Protein AF-A0A072U3C4-F1 (afdb_monomer_lite)

Foldseek 3Di:
DQDDFDFDDDDDDADDVRDDDDQTDTDDDPRDDDPVVVVVVVVCVVVQKDWDKDKDWDWDWDDDPPDIHDTDIKIKIFTFIAGHDPPGPWDQDPPPRDTGDDGPTDIDMDD

Structure (mmCIF, N/CA/C/O backbone):
data_AF-A0A072U3C4-F1
#
_entry.id   AF-A0A072U3C4-F1
#
loop_
_atom_site.group_PDB
_atom_site.id
_atom_site.type_symbol
_atom_site.label_atom_id
_atom_site.label_alt_id
_atom_site.label_comp_id
_atom_site.label_asym_id
_atom_site.label_entity_id
_atom_site.label_seq_id
_atom_site.pdbx_PDB_ins_code
_atom_site.Cartn_x
_atom_site.Cartn_y
_atom_site.Cartn_z
_atom_site.occupancy
_atom_site.B_iso_or_equiv
_atom_site.auth_seq_id
_atom_site.auth_comp_id
_atom_site.auth_asym_id
_atom_site.auth_atom_id
_atom_site.pdbx_PDB_model_num
ATOM 1 N N . MET A 1 1 ? 3.117 -20.754 -7.667 1.00 42.34 1 MET A N 1
ATOM 2 C CA . MET A 1 1 ? 3.067 -20.280 -6.269 1.00 42.34 1 MET A CA 1
ATOM 3 C C . MET A 1 1 ? 3.657 -18.879 -6.255 1.00 42.34 1 MET A C 1
ATOM 5 O O . MET A 1 1 ? 4.870 -18.752 -6.278 1.00 42.34 1 MET A O 1
ATOM 9 N N . GLU A 1 2 ? 2.826 -17.840 -6.337 1.00 52.03 2 GLU A N 1
ATOM 10 C CA . GLU A 1 2 ? 3.297 -16.455 -6.199 1.00 52.03 2 GLU A CA 1
ATOM 11 C C . GLU A 1 2 ? 3.636 -16.215 -4.726 1.00 52.03 2 GLU A C 1
ATOM 13 O O . GLU A 1 2 ? 2.752 -16.270 -3.869 1.00 52.03 2 GLU A O 1
ATOM 18 N N . ARG A 1 3 ? 4.917 -16.011 -4.402 1.00 59.53 3 ARG A N 1
ATOM 19 C CA . ARG A 1 3 ? 5.295 -15.550 -3.063 1.00 59.53 3 ARG A CA 1
ATOM 20 C C . ARG A 1 3 ? 5.111 -14.039 -3.000 1.00 59.53 3 ARG A C 1
ATOM 22 O O . ARG A 1 3 ? 5.699 -13.305 -3.784 1.00 59.53 3 ARG A O 1
ATOM 29 N N . ILE A 1 4 ? 4.299 -13.597 -2.048 1.00 67.38 4 ILE A N 1
ATOM 30 C CA . ILE A 1 4 ? 4.062 -12.185 -1.746 1.00 67.38 4 ILE A CA 1
ATOM 31 C C . ILE A 1 4 ? 5.089 -11.762 -0.692 1.00 67.38 4 ILE A C 1
ATOM 33 O O . ILE A 1 4 ? 5.311 -12.487 0.278 1.00 67.38 4 ILE A O 1
ATOM 37 N N . ILE A 1 5 ? 5.725 -10.606 -0.881 1.00 81.25 5 ILE A N 1
ATOM 38 C CA . ILE A 1 5 ? 6.576 -10.006 0.152 1.00 81.25 5 ILE A CA 1
ATOM 39 C C . ILE A 1 5 ? 5.652 -9.403 1.206 1.00 81.25 5 ILE A C 1
ATOM 41 O O . ILE A 1 5 ? 4.775 -8.603 0.879 1.00 81.25 5 ILE A O 1
ATOM 45 N N . VAL A 1 6 ? 5.841 -9.796 2.461 1.00 83.06 6 VAL A N 1
ATOM 46 C CA . VAL A 1 6 ? 5.012 -9.339 3.578 1.00 83.06 6 VAL A CA 1
ATOM 47 C C . VAL A 1 6 ? 5.835 -8.500 4.539 1.00 83.06 6 VAL A C 1
ATOM 49 O O . VAL A 1 6 ? 7.005 -8.778 4.792 1.00 83.06 6 VAL A O 1
ATOM 52 N N . THR A 1 7 ? 5.202 -7.473 5.084 1.00 87.25 7 THR A N 1
ATOM 53 C CA . THR A 1 7 ? 5.768 -6.616 6.121 1.00 87.25 7 THR A CA 1
ATOM 54 C C . THR A 1 7 ? 4.675 -6.335 7.140 1.00 87.25 7 THR A C 1
ATOM 56 O O . THR A 1 7 ? 3.513 -6.139 6.775 1.00 87.25 7 THR A O 1
ATOM 59 N N . ALA A 1 8 ? 5.019 -6.408 8.423 1.00 87.56 8 ALA A N 1
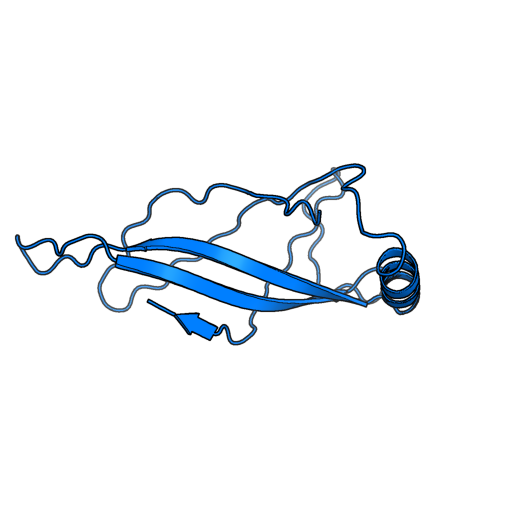ATOM 60 C CA . ALA A 1 8 ? 4.058 -6.202 9.494 1.00 87.56 8 ALA A CA 1
ATOM 61 C C . ALA A 1 8 ? 3.909 -4.705 9.772 1.00 87.56 8 ALA A C 1
ATOM 63 O O . ALA A 1 8 ? 4.899 -3.989 9.919 1.00 87.56 8 ALA A O 1
ATOM 64 N N . ILE A 1 9 ? 2.665 -4.245 9.877 1.00 86.81 9 ILE A N 1
ATOM 65 C CA . ILE A 1 9 ? 2.353 -2.876 10.287 1.00 86.81 9 ILE A CA 1
ATOM 66 C C . ILE A 1 9 ? 2.039 -2.905 11.785 1.00 86.81 9 ILE A C 1
ATOM 68 O O . ILE A 1 9 ? 1.255 -3.757 12.216 1.00 86.81 9 ILE A O 1
ATOM 72 N N . PRO A 1 10 ? 2.649 -2.024 12.597 1.00 87.94 10 PRO A N 1
ATOM 73 C CA . PRO A 1 10 ? 2.363 -1.979 14.020 1.00 87.94 10 PRO A CA 1
ATOM 74 C C . PRO A 1 10 ? 0.891 -1.608 14.265 1.00 87.94 10 PRO A C 1
ATOM 76 O O . PRO A 1 10 ? 0.317 -0.814 13.512 1.00 87.94 10 PRO A O 1
ATOM 79 N N . PRO A 1 11 ? 0.267 -2.153 15.324 1.00 88.44 11 PRO A N 1
ATOM 80 C CA . PRO A 1 11 ? -1.085 -1.766 15.689 1.00 88.44 11 PRO A CA 1
ATOM 81 C C . PRO A 1 11 ? -1.114 -0.270 16.013 1.00 88.44 11 PRO A C 1
ATOM 83 O O . PRO A 1 11 ? -0.297 0.226 16.788 1.00 88.44 11 PRO A O 1
ATOM 86 N N . SER A 1 12 ? -2.067 0.437 15.418 1.00 89.69 12 SER A N 1
ATOM 87 C CA . SER A 1 12 ? -2.307 1.865 15.631 1.00 89.69 12 SER A CA 1
ATOM 88 C C . SER A 1 12 ? -3.744 2.074 16.095 1.00 89.69 12 SER A C 1
ATOM 90 O O . SER A 1 12 ? -4.626 1.249 15.835 1.00 89.69 12 SER A O 1
ATOM 92 N N . TYR A 1 13 ? -3.959 3.143 16.855 1.00 88.88 13 TYR A N 1
ATOM 93 C CA . TYR A 1 13 ? -5.283 3.566 17.279 1.00 88.88 13 TYR A CA 1
ATOM 94 C C . TYR A 1 13 ? -5.629 4.847 16.536 1.00 88.88 13 TYR A C 1
ATOM 96 O O . TYR A 1 13 ? -4.988 5.864 16.773 1.00 88.88 13 TYR A O 1
ATOM 104 N N . GLN A 1 14 ? -6.655 4.775 15.694 1.00 89.31 14 GLN A N 1
ATOM 105 C CA . GLN A 1 14 ? -7.170 5.925 14.969 1.00 89.31 14 GLN A CA 1
ATOM 106 C C . GLN A 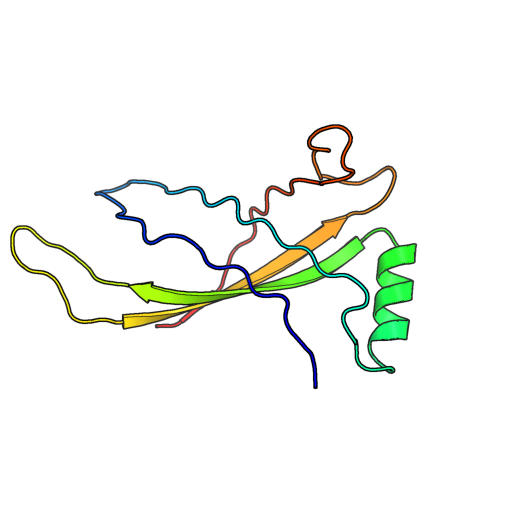1 14 ? -8.297 6.579 15.775 1.00 89.31 14 GLN A C 1
ATOM 108 O O . GLN A 1 14 ? -9.338 5.967 16.042 1.00 89.31 14 GLN A O 1
ATOM 113 N N . GLY A 1 15 ? -8.094 7.829 16.171 1.00 88.44 15 GLY A N 1
ATOM 114 C CA . GLY A 1 15 ? -9.069 8.668 16.847 1.00 88.44 15 GLY A CA 1
ATOM 115 C C . GLY A 1 15 ? -10.179 9.198 15.932 1.00 88.44 15 GLY A C 1
ATOM 116 O O . GLY A 1 15 ? -10.300 8.877 14.748 1.00 88.44 15 GLY A O 1
ATOM 117 N N . HIS A 1 16 ? -11.041 10.045 16.499 1.00 88.12 16 HIS A N 1
ATOM 118 C CA . HIS A 1 16 ? -12.153 10.632 15.755 1.00 88.12 16 HIS A CA 1
ATOM 119 C C . HIS A 1 16 ? -11.648 11.609 14.683 1.00 88.12 16 HIS A C 1
ATOM 121 O O . HIS A 1 16 ? -11.039 12.622 15.016 1.00 88.12 16 HIS A O 1
ATOM 127 N N . LYS A 1 17 ? -11.965 11.326 13.409 1.00 87.56 17 LYS A N 1
ATOM 128 C CA . LYS A 1 17 ? -11.523 12.100 12.228 1.00 87.56 17 LYS A CA 1
ATOM 129 C C . LYS A 1 17 ? -9.996 12.201 12.088 1.00 87.56 17 LYS A C 1
ATOM 131 O O . LYS A 1 17 ? -9.499 13.131 11.460 1.00 87.56 17 LYS A O 1
ATOM 136 N N . GLU A 1 18 ? -9.266 11.250 12.658 1.00 89.94 18 GLU A N 1
ATOM 137 C CA . GLU A 1 18 ? -7.816 11.166 12.509 1.00 89.94 18 GLU A CA 1
ATOM 138 C C . GLU A 1 18 ? -7.441 10.507 11.178 1.00 89.94 18 GLU A C 1
ATOM 140 O O . GLU A 1 18 ? -8.223 9.744 10.609 1.00 89.94 18 GLU A O 1
ATOM 145 N N . VAL A 1 19 ? -6.248 10.813 10.672 1.00 87.00 19 VAL A N 1
ATOM 146 C CA . VAL A 1 19 ? -5.663 10.165 9.498 1.00 87.00 19 VAL A CA 1
ATOM 147 C C . VAL A 1 19 ? -4.305 9.613 9.898 1.00 87.00 19 VAL A C 1
ATOM 149 O O . VAL A 1 19 ? -3.381 10.382 10.157 1.00 87.00 19 VAL A O 1
ATOM 152 N N . ASP A 1 20 ? -4.184 8.289 9.888 1.00 86.25 20 ASP A N 1
ATOM 153 C CA . ASP A 1 20 ? -2.920 7.606 10.135 1.00 86.25 20 ASP A CA 1
ATOM 154 C C . ASP A 1 20 ? -2.181 7.362 8.819 1.00 86.25 20 ASP A C 1
ATOM 156 O O . ASP A 1 20 ? -2.747 6.870 7.838 1.00 86.25 20 ASP A O 1
ATOM 160 N N . VAL A 1 21 ? -0.892 7.701 8.794 1.00 85.56 21 VAL A N 1
ATOM 161 C CA . VAL A 1 21 ? -0.020 7.467 7.640 1.00 85.56 21 VAL A CA 1
ATOM 162 C C . VAL A 1 21 ? 0.956 6.350 7.975 1.00 85.56 21 VAL A C 1
ATOM 164 O O . VAL A 1 21 ? 1.847 6.515 8.807 1.00 85.56 21 VAL A O 1
ATOM 167 N N . TRP A 1 22 ? 0.826 5.221 7.283 1.00 84.06 22 TRP A N 1
ATOM 168 C CA . TRP A 1 22 ? 1.775 4.116 7.389 1.00 84.06 22 TRP A CA 1
ATOM 169 C C . TRP A 1 22 ? 2.802 4.173 6.262 1.00 84.06 22 TRP A C 1
ATOM 171 O O . TRP A 1 22 ? 2.455 4.276 5.086 1.00 84.06 22 TRP A O 1
ATOM 181 N N . SER A 1 23 ? 4.079 4.047 6.619 1.00 83.75 23 SER A N 1
ATOM 182 C CA . SER A 1 23 ? 5.192 3.945 5.670 1.00 83.75 23 SER A CA 1
ATOM 183 C C . SER A 1 23 ? 5.938 2.617 5.846 1.00 83.75 23 SER A C 1
ATOM 185 O O . SER A 1 23 ? 7.064 2.612 6.352 1.00 83.75 23 SER A O 1
ATOM 187 N N . PRO A 1 24 ? 5.314 1.478 5.498 1.00 84.75 24 PRO A N 1
ATOM 188 C CA . PRO A 1 24 ? 5.951 0.180 5.639 1.00 84.75 24 PRO A CA 1
ATOM 189 C C . PRO A 1 24 ? 7.100 0.018 4.639 1.00 84.75 24 PRO A C 1
ATOM 191 O O . PRO A 1 24 ? 6.993 0.411 3.477 1.00 84.75 24 PRO A O 1
ATOM 194 N N . PHE A 1 25 ? 8.194 -0.597 5.085 1.00 84.12 25 PHE A N 1
ATOM 195 C CA . PHE A 1 25 ? 9.300 -0.966 4.209 1.00 84.12 25 PHE A CA 1
ATOM 196 C C . PHE A 1 25 ? 9.050 -2.357 3.622 1.00 84.12 25 PHE A C 1
ATOM 198 O O . PHE A 1 25 ? 8.764 -3.308 4.356 1.00 84.12 25 PHE A O 1
ATOM 205 N N . VAL A 1 26 ? 9.151 -2.464 2.299 1.00 83.94 26 VAL A N 1
ATOM 206 C CA . VAL A 1 26 ? 9.015 -3.718 1.555 1.00 83.94 26 VAL A CA 1
ATOM 207 C C . VAL A 1 26 ? 10.294 -3.922 0.759 1.00 83.94 26 VAL A C 1
ATOM 209 O O . VAL A 1 26 ? 10.683 -3.066 -0.030 1.00 83.94 26 VAL A O 1
ATOM 212 N N . TYR A 1 27 ? 10.939 -5.065 0.970 1.00 82.62 27 TYR A N 1
ATOM 213 C CA . TYR A 1 27 ? 12.155 -5.453 0.269 1.00 82.62 27 TYR A CA 1
ATOM 214 C C . TYR A 1 27 ? 12.155 -6.958 0.026 1.00 82.62 27 TYR A C 1
ATOM 216 O O . TYR A 1 27 ? 11.749 -7.737 0.888 1.00 82.62 27 TYR A O 1
ATOM 224 N N . GLY A 1 28 ? 12.627 -7.366 -1.146 1.00 78.44 28 GLY A N 1
ATOM 225 C CA . GLY A 1 28 ? 12.796 -8.768 -1.490 1.00 78.44 28 GLY A CA 1
ATOM 226 C C . GLY A 1 28 ? 13.835 -8.923 -2.586 1.00 78.44 28 GLY A C 1
ATOM 227 O O . GLY A 1 28 ? 13.797 -8.218 -3.590 1.00 78.44 28 GLY A O 1
ATOM 228 N N . THR A 1 29 ? 14.755 -9.860 -2.394 1.00 77.25 29 THR A N 1
ATOM 229 C CA . THR A 1 29 ? 15.732 -10.270 -3.403 1.00 77.25 29 THR A CA 1
ATOM 230 C C . THR A 1 29 ? 15.288 -11.577 -4.033 1.00 77.25 29 THR A C 1
ATOM 232 O O . THR A 1 29 ? 14.875 -12.496 -3.329 1.00 77.25 29 THR A O 1
ATOM 235 N N . ASN A 1 30 ? 15.380 -11.669 -5.362 1.00 76.69 30 ASN A N 1
ATOM 236 C CA . ASN A 1 30 ? 15.103 -12.898 -6.114 1.00 76.69 30 ASN A CA 1
ATOM 237 C C . ASN A 1 30 ? 13.748 -13.540 -5.769 1.00 76.69 30 ASN A C 1
ATOM 239 O O . ASN A 1 30 ? 13.647 -14.756 -5.595 1.00 76.69 30 ASN A O 1
ATOM 243 N N . VAL A 1 31 ? 12.699 -12.721 -5.641 1.00 79.12 31 VAL A N 1
ATOM 244 C CA . VAL A 1 31 ? 11.350 -13.229 -5.375 1.00 79.12 31 VAL A CA 1
ATOM 245 C C . VAL A 1 31 ? 10.872 -14.001 -6.607 1.00 79.12 31 VAL A C 1
ATOM 247 O O . VAL A 1 31 ? 10.782 -13.417 -7.687 1.00 79.12 31 VAL A O 1
ATOM 250 N N . PRO A 1 32 ? 10.582 -15.308 -6.480 1.00 77.06 32 PRO A N 1
ATOM 251 C CA . PRO A 1 32 ? 10.240 -16.130 -7.627 1.00 77.06 32 PRO A CA 1
ATOM 252 C C . PRO A 1 32 ? 8.877 -15.712 -8.176 1.00 77.06 32 PRO A C 1
ATOM 254 O O . PRO A 1 32 ? 7.855 -15.791 -7.489 1.00 77.06 32 PRO A O 1
ATOM 257 N N . VAL A 1 33 ? 8.874 -15.293 -9.436 1.00 79.12 33 VAL A N 1
ATOM 258 C CA . VAL A 1 33 ? 7.671 -15.010 -10.219 1.00 79.12 33 VAL A CA 1
ATOM 259 C C . VAL A 1 33 ? 7.398 -16.166 -11.169 1.00 79.12 33 VAL A C 1
ATOM 261 O O . VAL A 1 33 ? 8.305 -16.900 -11.564 1.00 79.12 33 VAL A O 1
ATOM 264 N N . ALA A 1 34 ? 6.130 -16.369 -11.521 1.00 82.19 34 ALA A N 1
ATOM 265 C CA . ALA A 1 34 ? 5.791 -17.400 -12.488 1.00 82.19 34 ALA A CA 1
ATOM 266 C C . ALA A 1 34 ? 6.419 -17.069 -13.863 1.00 82.19 34 ALA A C 1
ATOM 268 O O . ALA A 1 34 ? 6.394 -15.901 -14.253 1.00 82.19 34 ALA A O 1
ATOM 269 N N . PRO A 1 35 ? 6.934 -18.056 -14.625 1.00 80.44 35 PRO A N 1
ATOM 270 C CA . PRO A 1 35 ? 7.650 -17.794 -15.882 1.00 80.44 35 PRO A CA 1
ATOM 271 C C . PRO A 1 35 ? 6.836 -17.042 -16.944 1.00 80.44 35 PRO A C 1
ATOM 273 O O . PRO A 1 35 ? 7.384 -16.312 -17.758 1.00 80.44 35 PRO A O 1
ATOM 276 N N . TYR A 1 36 ? 5.512 -17.197 -16.944 1.00 81.62 36 TYR A N 1
ATOM 277 C CA . TYR A 1 36 ? 4.649 -16.446 -17.859 1.00 81.62 36 TYR A CA 1
ATOM 278 C C . TYR A 1 36 ? 4.511 -14.974 -17.440 1.00 81.62 36 TYR A C 1
ATOM 280 O O . TYR A 1 36 ? 4.433 -14.094 -18.292 1.00 81.62 36 TYR A O 1
ATOM 288 N N . ASN A 1 37 ? 4.543 -14.695 -16.134 1.00 82.00 37 ASN A N 1
ATOM 289 C CA . ASN A 1 37 ? 4.502 -13.335 -15.610 1.00 82.00 37 ASN A CA 1
ATOM 290 C C . ASN A 1 37 ? 5.844 -12.624 -15.788 1.00 82.00 37 ASN A C 1
ATOM 292 O O . ASN A 1 37 ? 5.844 -11.410 -15.948 1.00 82.00 37 ASN A O 1
ATOM 296 N N . SER A 1 38 ? 6.980 -13.335 -15.789 1.00 81.94 38 SER A N 1
ATOM 297 C CA . SER A 1 38 ? 8.296 -12.691 -15.912 1.00 81.94 38 SER A CA 1
ATOM 298 C C . SER A 1 38 ? 8.471 -11.935 -17.229 1.00 81.94 38 SER A C 1
ATOM 300 O O . SER A 1 38 ? 9.103 -10.886 -17.230 1.00 81.94 38 SER A O 1
ATOM 302 N N . VAL A 1 39 ? 7.881 -12.425 -18.326 1.00 85.56 39 VAL A N 1
ATOM 303 C CA . VAL A 1 39 ? 7.916 -11.738 -19.631 1.00 85.56 39 VAL A CA 1
ATOM 304 C C . VAL A 1 39 ? 7.128 -10.426 -19.579 1.00 85.56 39 VAL A C 1
ATOM 306 O O . VAL A 1 39 ? 7.640 -9.384 -19.984 1.00 85.56 39 VAL A O 1
ATOM 309 N N . ALA A 1 40 ? 5.914 -10.454 -19.025 1.00 85.25 40 ALA A N 1
ATOM 310 C CA . ALA A 1 40 ? 5.102 -9.251 -18.848 1.00 85.25 40 ALA A CA 1
ATOM 311 C C . ALA A 1 40 ? 5.780 -8.251 -17.894 1.00 85.25 40 ALA A C 1
ATOM 313 O O . ALA A 1 40 ? 5.886 -7.072 -18.206 1.00 85.25 40 ALA A O 1
ATOM 314 N N . LEU A 1 41 ? 6.345 -8.740 -16.786 1.00 84.38 41 LEU A N 1
ATOM 315 C CA . LEU A 1 41 ? 7.107 -7.934 -15.829 1.00 84.38 41 LEU A CA 1
ATOM 316 C C . LEU A 1 41 ? 8.340 -7.274 -16.460 1.00 84.38 41 LEU A C 1
ATOM 318 O O . LEU A 1 41 ? 8.615 -6.118 -16.153 1.00 84.38 41 LEU A O 1
ATOM 322 N N . SER A 1 42 ? 9.069 -7.968 -17.345 1.00 84.06 42 SER A N 1
ATOM 323 C CA . SER A 1 42 ? 10.198 -7.353 -18.059 1.00 84.06 42 SER A CA 1
ATOM 324 C C . SER A 1 42 ? 9.748 -6.243 -19.006 1.00 84.06 42 SER A C 1
ATOM 326 O O . SER A 1 42 ? 10.377 -5.193 -19.046 1.00 84.06 42 SER A O 1
ATOM 328 N N . GLN A 1 43 ? 8.622 -6.427 -19.701 1.00 86.62 43 GLN A N 1
ATOM 329 C CA . GLN A 1 43 ? 8.067 -5.400 -20.587 1.00 86.62 43 GLN A CA 1
ATOM 330 C C . GLN A 1 43 ? 7.584 -4.178 -19.800 1.00 86.62 43 GLN A C 1
ATOM 332 O O . GLN A 1 43 ? 7.838 -3.046 -20.198 1.00 86.62 43 GLN A O 1
ATOM 337 N N . ASP A 1 44 ? 6.923 -4.398 -18.665 1.00 86.06 44 ASP A N 1
ATOM 338 C CA . ASP A 1 44 ? 6.509 -3.344 -17.737 1.00 86.06 44 ASP A CA 1
ATOM 339 C C . ASP A 1 44 ? 7.732 -2.565 -17.210 1.00 86.06 44 ASP A C 1
ATOM 341 O O . ASP A 1 44 ? 7.770 -1.330 -17.240 1.00 86.06 44 ASP A O 1
ATOM 345 N N . GLN A 1 45 ? 8.796 -3.277 -16.826 1.00 83.38 45 GLN A N 1
ATOM 346 C CA . GLN A 1 45 ? 10.056 -2.660 -16.416 1.00 83.38 45 GLN A CA 1
ATOM 347 C C . GLN A 1 45 ? 10.682 -1.811 -17.538 1.00 83.38 45 GLN A C 1
ATOM 349 O O . GLN A 1 45 ? 11.082 -0.676 -17.270 1.00 83.38 45 GLN A O 1
ATOM 354 N N . ASP A 1 46 ? 10.724 -2.312 -18.775 1.00 85.00 46 ASP A N 1
ATOM 355 C CA . ASP A 1 46 ? 11.259 -1.588 -19.939 1.00 85.00 46 ASP A CA 1
ATOM 356 C C . ASP A 1 46 ? 10.408 -0.359 -20.297 1.00 85.00 46 ASP A C 1
ATOM 358 O O . ASP A 1 46 ? 10.933 0.698 -20.656 1.00 85.00 46 ASP A O 1
ATOM 362 N N . ASN A 1 47 ? 9.088 -0.455 -20.116 1.00 85.38 47 ASN A N 1
ATOM 363 C CA . ASN A 1 47 ? 8.154 0.665 -20.243 1.00 85.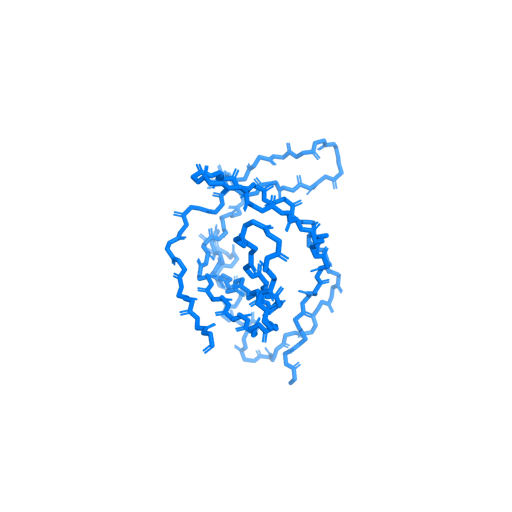38 47 ASN A CA 1
ATOM 364 C C . ASN A 1 47 ? 8.303 1.697 -19.107 1.00 85.38 47 ASN A C 1
ATOM 366 O O . ASN A 1 47 ? 7.714 2.781 -19.167 1.00 85.38 47 ASN A O 1
ATOM 370 N N . GLY A 1 48 ? 9.076 1.376 -18.066 1.00 84.81 48 GLY A N 1
ATOM 371 C CA . GLY A 1 48 ? 9.334 2.237 -16.917 1.00 84.81 48 GLY A CA 1
ATOM 372 C C . GLY A 1 48 ? 8.173 2.321 -15.928 1.00 84.81 48 GLY A C 1
ATOM 373 O O . GLY A 1 48 ? 8.160 3.228 -15.091 1.00 84.81 48 GLY A O 1
ATOM 374 N N . ASN A 1 49 ? 7.193 1.414 -15.996 1.00 85.19 49 ASN A N 1
ATOM 375 C CA . ASN A 1 49 ? 6.117 1.327 -15.013 1.00 85.19 49 ASN A CA 1
ATOM 376 C C . ASN A 1 49 ? 5.740 -0.126 -14.735 1.00 85.19 49 ASN A C 1
ATOM 378 O O . ASN A 1 49 ? 5.577 -0.901 -15.664 1.00 85.19 49 ASN A O 1
ATOM 382 N N . VAL A 1 50 ? 5.515 -0.460 -13.469 1.00 85.75 50 VAL A N 1
ATOM 383 C CA . VAL A 1 50 ? 4.997 -1.769 -13.070 1.00 85.75 50 VAL A CA 1
ATOM 384 C C . VAL A 1 50 ? 3.714 -1.576 -12.277 1.00 85.75 50 VAL A C 1
ATOM 386 O O . VAL A 1 50 ? 3.668 -0.800 -11.315 1.00 85.75 50 VAL A O 1
ATOM 389 N N . LEU A 1 51 ? 2.672 -2.314 -12.659 1.00 84.62 51 LEU A N 1
ATOM 390 C CA . LEU A 1 51 ? 1.458 -2.428 -11.863 1.00 84.62 51 LEU A CA 1
ATOM 391 C C . LEU A 1 51 ? 1.689 -3.433 -10.734 1.00 84.62 51 LEU A C 1
ATOM 393 O O . LEU A 1 51 ? 1.858 -4.629 -10.963 1.00 84.62 51 LEU A O 1
ATOM 397 N N . VAL A 1 52 ? 1.631 -2.954 -9.497 1.00 84.50 52 VAL A N 1
ATOM 398 C CA . VAL A 1 52 ? 1.638 -3.806 -8.308 1.00 84.50 52 VAL A CA 1
ATOM 399 C C . VAL A 1 52 ? 0.301 -3.711 -7.591 1.00 84.50 52 VAL A C 1
ATOM 401 O O . VAL A 1 52 ? -0.376 -2.686 -7.616 1.00 84.50 52 VAL A O 1
ATOM 404 N N . VAL A 1 53 ? -0.090 -4.789 -6.917 1.00 87.44 53 VAL A N 1
ATOM 405 C CA . VAL A 1 53 ? -1.280 -4.792 -6.062 1.00 87.44 53 VAL A CA 1
ATOM 406 C C . VAL A 1 53 ? -0.830 -4.936 -4.621 1.00 87.44 53 VAL A C 1
ATOM 408 O O . VAL A 1 53 ? -0.414 -6.014 -4.194 1.00 87.44 53 VAL A O 1
ATOM 411 N N . VAL A 1 54 ? -0.942 -3.851 -3.861 1.00 87.81 54 VAL A N 1
ATOM 412 C CA . VAL A 1 54 ? -0.685 -3.854 -2.424 1.00 87.81 54 VAL A CA 1
ATOM 413 C C . VAL A 1 54 ? -1.912 -4.426 -1.728 1.00 87.81 54 VAL A C 1
ATOM 415 O O . VAL A 1 54 ? -3.039 -3.962 -1.922 1.00 87.81 54 VAL A O 1
ATOM 418 N N . LYS A 1 55 ? -1.694 -5.474 -0.937 1.00 89.44 55 LYS A N 1
ATOM 419 C CA . LYS A 1 55 ? -2.736 -6.139 -0.158 1.00 89.44 55 LYS A CA 1
ATOM 420 C C . LYS A 1 55 ? -2.472 -5.883 1.318 1.00 89.44 55 LYS A C 1
ATOM 422 O O . LYS A 1 55 ? -1.356 -6.110 1.775 1.00 89.44 55 LYS A O 1
ATOM 427 N N . PHE A 1 56 ? -3.497 -5.454 2.043 1.00 89.88 56 PHE A N 1
ATOM 428 C CA . PHE A 1 56 ? -3.468 -5.389 3.500 1.00 89.88 56 PHE A CA 1
ATOM 429 C C . PHE A 1 56 ? -4.429 -6.428 4.051 1.00 89.88 56 PHE A C 1
ATOM 431 O O . PHE A 1 56 ? -5.577 -6.515 3.613 1.00 89.88 56 PHE A O 1
ATOM 438 N N . ASP A 1 57 ? -3.935 -7.198 5.006 1.00 91.56 57 ASP A N 1
ATOM 439 C CA . ASP A 1 57 ? -4.696 -8.156 5.792 1.00 91.56 57 ASP A CA 1
ATOM 440 C C . ASP A 1 57 ? -4.496 -7.765 7.253 1.00 91.56 57 ASP A C 1
ATOM 442 O O . ASP A 1 57 ? -3.361 -7.597 7.712 1.00 91.56 57 ASP A O 1
ATOM 446 N N . GLY A 1 58 ? -5.593 -7.513 7.957 1.00 91.62 58 GLY A N 1
ATOM 447 C CA . GLY A 1 58 ? -5.532 -6.994 9.310 1.00 91.62 58 GLY A CA 1
ATOM 448 C C . GLY A 1 58 ? -6.787 -7.273 10.111 1.00 91.62 58 GLY A C 1
ATOM 449 O O . GLY A 1 58 ? -7.801 -7.754 9.607 1.00 91.62 58 GLY A O 1
ATOM 450 N N . ARG A 1 59 ? -6.712 -6.945 11.400 1.00 92.44 59 ARG A 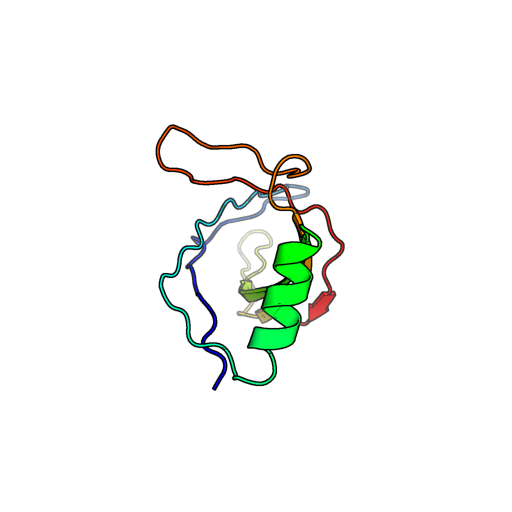N 1
ATOM 451 C CA . ARG A 1 59 ? -7.848 -7.012 12.317 1.00 92.44 59 ARG A CA 1
ATOM 452 C C . ARG A 1 59 ? -8.112 -5.640 12.902 1.00 92.44 59 ARG A C 1
ATOM 454 O O . ARG A 1 59 ? -7.214 -5.048 13.492 1.00 92.44 59 ARG A O 1
ATOM 461 N N . VAL A 1 60 ? -9.352 -5.181 12.803 1.00 91.38 60 VAL A N 1
ATOM 462 C CA . VAL A 1 60 ? -9.791 -3.900 13.363 1.00 91.38 60 VAL A CA 1
ATOM 463 C C . VAL A 1 60 ? -10.685 -4.142 14.572 1.00 91.38 60 VAL A C 1
ATOM 465 O O . VAL A 1 60 ? -11.443 -5.113 14.631 1.00 91.38 60 VAL A O 1
ATOM 468 N N . ARG A 1 61 ? -10.567 -3.246 15.552 1.00 91.38 61 ARG A N 1
ATOM 469 C CA . ARG A 1 61 ? -11.465 -3.128 16.699 1.00 91.38 61 ARG A CA 1
ATOM 470 C C . ARG A 1 61 ? -11.940 -1.682 16.783 1.00 91.38 61 ARG A C 1
ATOM 472 O O . ARG A 1 61 ? -11.138 -0.766 16.623 1.00 91.38 61 ARG A O 1
ATOM 479 N N . TRP A 1 62 ? -13.210 -1.487 17.097 1.00 88.56 62 TRP A N 1
ATOM 480 C CA . TRP A 1 62 ? -13.803 -0.174 17.325 1.00 88.56 62 TRP A CA 1
ATOM 481 C C . TRP A 1 62 ? -13.922 0.077 18.820 1.00 88.56 62 TRP A C 1
ATOM 483 O O . TRP A 1 62 ? -14.333 -0.813 19.560 1.00 88.56 62 TRP A O 1
ATOM 493 N N . LYS A 1 63 ? -13.581 1.282 19.275 1.00 89.62 63 LYS A N 1
ATOM 494 C CA . LYS A 1 63 ? -13.746 1.685 20.674 1.00 89.62 63 LYS A CA 1
ATOM 495 C C . LYS A 1 63 ? -14.692 2.876 20.761 1.00 89.62 63 LYS A C 1
ATOM 497 O O . LYS A 1 63 ? -14.450 3.899 20.131 1.00 89.62 63 LYS A O 1
ATOM 502 N N . VAL A 1 64 ? -15.743 2.749 21.570 1.00 87.94 64 VAL A N 1
ATOM 503 C CA . VAL A 1 64 ? -16.692 3.825 21.886 1.00 87.94 64 VAL A CA 1
ATOM 504 C C . VAL A 1 64 ? -16.798 3.924 23.407 1.00 87.94 64 VAL A C 1
ATOM 506 O O . VAL A 1 64 ? -17.398 3.074 24.065 1.00 87.94 64 VAL A O 1
ATOM 509 N N . GLY A 1 65 ? -16.156 4.939 23.990 1.00 86.81 65 GLY A N 1
ATOM 510 C CA . GLY A 1 65 ? -16.032 5.061 25.445 1.00 86.81 65 GLY A CA 1
ATOM 511 C C . GLY A 1 65 ? -15.288 3.866 26.058 1.00 86.81 65 GLY A C 1
ATOM 512 O O . GLY A 1 65 ? -14.134 3.603 25.712 1.00 86.81 65 GLY A O 1
ATOM 513 N N . ALA A 1 66 ? -15.951 3.143 26.966 1.00 86.94 66 ALA A N 1
ATOM 514 C CA . ALA A 1 66 ? -15.425 1.925 27.591 1.00 86.94 66 ALA A CA 1
ATOM 515 C C . ALA A 1 66 ? -15.692 0.643 26.778 1.00 86.94 66 ALA A C 1
ATOM 517 O O . ALA A 1 66 ? -15.068 -0.384 27.038 1.00 86.94 66 ALA A O 1
ATOM 518 N N . PHE A 1 67 ? -16.588 0.689 25.788 1.00 89.81 67 PHE A N 1
ATOM 519 C CA . PHE A 1 67 ? -16.911 -0.467 24.957 1.00 89.81 67 PHE A CA 1
ATOM 520 C C . PHE A 1 67 ? -15.890 -0.628 23.831 1.00 89.81 67 PHE A C 1
ATOM 522 O O . PHE A 1 67 ? -15.618 0.314 23.086 1.00 89.81 67 PHE A O 1
ATOM 529 N N . ILE A 1 68 ? -15.349 -1.840 23.693 1.00 90.00 68 ILE A N 1
ATOM 530 C CA . ILE A 1 68 ? -14.500 -2.255 22.572 1.00 90.00 68 ILE A CA 1
ATOM 531 C C . ILE A 1 68 ? -15.242 -3.361 21.820 1.00 90.00 68 ILE A C 1
ATOM 533 O O . ILE A 1 68 ? -15.693 -4.329 22.430 1.00 90.00 68 ILE A O 1
ATOM 537 N N . SER A 1 69 ? -15.390 -3.215 20.506 1.00 89.75 69 SER A N 1
ATOM 538 C CA . SER A 1 69 ? -16.019 -4.223 19.658 1.00 89.75 69 SER A CA 1
ATOM 539 C C . SER A 1 69 ? -15.189 -5.507 19.579 1.00 89.75 69 SER A C 1
ATOM 541 O O . SER A 1 69 ? -13.997 -5.532 19.896 1.00 89.75 69 SER A O 1
ATOM 543 N N . GLY A 1 70 ? -15.797 -6.563 19.035 1.00 88.62 70 GLY A N 1
ATOM 544 C CA . GLY A 1 70 ? -15.057 -7.735 18.571 1.00 88.62 70 GLY A CA 1
ATOM 545 C C . GLY A 1 70 ? -14.053 -7.406 17.458 1.00 88.62 70 GLY A C 1
ATOM 546 O O . GLY A 1 70 ? -13.992 -6.281 16.952 1.00 88.62 70 GLY A O 1
ATOM 547 N N . HIS A 1 71 ? -13.263 -8.413 17.086 1.00 90.31 71 HIS A N 1
ATOM 548 C CA . HIS A 1 71 ? -12.353 -8.330 15.950 1.00 90.31 71 HIS A CA 1
ATOM 549 C C . HIS A 1 71 ? -13.100 -8.499 14.634 1.00 90.31 71 HIS A C 1
ATOM 551 O O . HIS A 1 71 ? -13.766 -9.512 14.432 1.00 90.31 71 HIS A O 1
ATOM 557 N N . TYR A 1 72 ? -12.881 -7.565 13.720 1.00 90.69 72 TYR A N 1
ATOM 558 C CA . TYR A 1 72 ? -13.273 -7.693 12.323 1.00 90.69 72 TYR A CA 1
ATOM 559 C C . TYR A 1 72 ? -12.025 -7.909 11.485 1.00 90.69 72 TYR A C 1
ATOM 561 O O . TYR A 1 72 ? -11.019 -7.234 11.711 1.00 90.69 72 TYR A O 1
ATOM 569 N N . HIS A 1 73 ? -12.072 -8.856 10.554 1.00 93.31 73 HIS A N 1
ATOM 570 C CA . HIS A 1 73 ? -11.009 -8.980 9.567 1.00 93.31 73 HIS A CA 1
ATOM 571 C C . HIS A 1 73 ? -11.224 -7.905 8.517 1.00 93.31 73 HIS A C 1
ATOM 573 O O . HIS A 1 73 ? -12.352 -7.613 8.149 1.00 93.31 73 HIS A O 1
ATOM 579 N N . ILE A 1 74 ? -10.147 -7.277 8.078 1.00 91.75 74 ILE A N 1
ATOM 580 C CA . ILE A 1 74 ? -10.191 -6.333 6.976 1.00 91.75 74 ILE A CA 1
ATOM 581 C C . ILE A 1 74 ? -9.236 -6.818 5.903 1.00 91.75 74 ILE A C 1
ATOM 583 O O . ILE A 1 74 ? -8.090 -7.174 6.175 1.00 91.75 74 ILE A O 1
ATOM 587 N N . PHE A 1 75 ? -9.722 -6.809 4.673 1.00 93.00 75 PHE A N 1
ATOM 588 C CA . PHE A 1 75 ? -8.923 -7.076 3.495 1.00 93.00 75 PHE A CA 1
ATOM 589 C C . PHE A 1 75 ? -8.993 -5.854 2.598 1.00 93.00 75 PHE A C 1
ATOM 591 O O . PHE A 1 75 ? -10.060 -5.488 2.103 1.00 93.00 75 PHE A O 1
ATOM 598 N N . VAL A 1 76 ? -7.846 -5.223 2.383 1.00 91.75 76 VAL A N 1
ATOM 599 C CA . VAL A 1 76 ? -7.723 -4.061 1.505 1.00 91.75 76 VAL A CA 1
ATOM 600 C C . VAL A 1 76 ? -6.904 -4.456 0.292 1.00 91.75 76 VAL A C 1
ATOM 602 O O . VAL A 1 76 ? -5.847 -5.076 0.415 1.00 91.75 76 VAL A O 1
ATOM 605 N N . ARG A 1 77 ? -7.383 -4.087 -0.894 1.00 92.31 77 ARG A N 1
ATOM 606 C CA . ARG A 1 77 ? -6.642 -4.228 -2.148 1.00 92.31 77 ARG A CA 1
ATOM 607 C C . ARG A 1 77 ? -6.485 -2.858 -2.786 1.00 92.31 77 ARG A C 1
ATOM 609 O O . ARG A 1 77 ? -7.474 -2.189 -3.078 1.00 92.31 77 ARG A O 1
ATOM 616 N N . CYS A 1 78 ? -5.238 -2.469 -2.999 1.00 90.50 78 CYS A N 1
ATOM 617 C CA . CYS A 1 78 ? -4.855 -1.214 -3.621 1.00 90.50 78 CYS A CA 1
ATOM 618 C C . CYS A 1 78 ? -4.014 -1.534 -4.863 1.00 90.50 78 CYS A C 1
ATOM 620 O O . CYS A 1 78 ? -2.861 -1.949 -4.707 1.00 90.50 78 CYS A O 1
ATOM 622 N N . PRO A 1 79 ? -4.544 -1.387 -6.089 1.00 90.56 79 PRO A N 1
ATOM 623 C CA . PRO A 1 79 ? -3.666 -1.301 -7.247 1.00 90.56 79 PRO A CA 1
ATOM 624 C C . PRO A 1 79 ? -2.775 -0.061 -7.085 1.00 90.56 79 PRO A C 1
ATOM 626 O O . PRO A 1 79 ? -3.189 0.935 -6.492 1.00 90.56 79 PRO A O 1
ATOM 629 N N . ALA A 1 80 ? -1.531 -0.150 -7.536 1.00 87.81 80 ALA A N 1
ATOM 630 C CA . ALA A 1 80 ? -0.570 0.935 -7.493 1.00 87.81 80 ALA A CA 1
ATOM 631 C C . ALA A 1 80 ? 0.366 0.829 -8.696 1.00 87.81 80 ALA A C 1
ATOM 633 O O . ALA A 1 80 ? 0.920 -0.232 -8.972 1.00 87.81 80 ALA A O 1
ATOM 634 N N . PHE A 1 81 ? 0.561 1.942 -9.396 1.00 85.19 81 PHE A N 1
ATOM 635 C CA . PHE A 1 81 ? 1.545 2.029 -10.470 1.00 85.19 81 PHE A CA 1
ATOM 636 C C . PHE A 1 81 ? 2.849 2.569 -9.895 1.00 85.19 81 PHE A C 1
ATOM 638 O O . PHE A 1 81 ? 2.881 3.683 -9.367 1.00 85.19 81 PHE A O 1
ATOM 645 N N . ILE A 1 82 ? 3.911 1.776 -9.989 1.00 85.69 82 ILE A N 1
ATOM 646 C CA . ILE 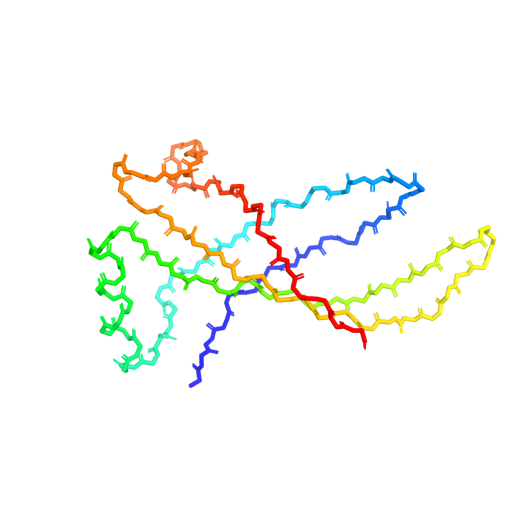A 1 82 ? 5.254 2.171 -9.572 1.00 85.69 82 ILE A CA 1
ATOM 647 C C . ILE A 1 82 ? 6.045 2.507 -10.826 1.00 85.69 82 ILE A C 1
ATOM 649 O O . ILE A 1 82 ? 6.188 1.666 -11.709 1.00 85.69 82 ILE A O 1
ATOM 653 N N . THR A 1 83 ? 6.553 3.734 -10.913 1.00 85.56 83 THR A N 1
ATOM 654 C CA . THR A 1 83 ? 7.403 4.159 -12.028 1.00 85.56 83 THR A CA 1
ATOM 655 C C . THR A 1 83 ? 8.884 4.044 -11.679 1.00 85.56 83 THR A C 1
ATOM 657 O O . THR A 1 83 ? 9.299 4.334 -10.550 1.00 85.56 83 THR A O 1
ATOM 660 N N . PHE A 1 84 ? 9.679 3.634 -12.667 1.00 78.06 84 PHE A N 1
ATOM 661 C CA . PHE A 1 84 ? 11.122 3.417 -12.573 1.00 78.06 84 PHE A CA 1
ATOM 662 C C . PHE A 1 84 ? 11.879 4.312 -13.567 1.00 78.06 84 PHE A C 1
ATOM 664 O O . PHE A 1 84 ? 11.320 4.797 -14.552 1.00 78.06 84 PHE A O 1
ATOM 671 N N . GLY A 1 85 ? 13.170 4.537 -13.310 1.00 75.25 85 GLY A N 1
ATOM 672 C CA . GLY A 1 85 ? 14.042 5.324 -14.188 1.00 75.25 85 GLY A CA 1
ATOM 673 C C . GLY A 1 85 ? 13.841 6.846 -14.074 1.00 75.25 85 GLY A C 1
ATOM 674 O O . GLY A 1 85 ? 13.350 7.326 -13.055 1.00 75.25 85 GLY A O 1
ATOM 675 N N . PRO A 1 86 ? 14.193 7.637 -15.109 1.00 70.50 86 PRO A N 1
ATOM 676 C CA . PRO A 1 86 ? 14.188 9.109 -15.055 1.00 70.50 86 PRO A CA 1
ATOM 677 C C . PRO A 1 86 ? 12.811 9.737 -14.805 1.00 70.50 86 PRO A C 1
ATOM 679 O O . PRO A 1 86 ? 12.713 10.919 -14.491 1.00 70.50 86 PRO A O 1
ATOM 682 N N . ARG A 1 87 ? 11.741 8.956 -14.995 1.00 71.12 87 ARG A N 1
ATOM 683 C CA . ARG A 1 87 ? 10.340 9.358 -14.803 1.00 71.12 87 ARG A CA 1
ATOM 684 C C . ARG A 1 87 ? 9.744 8.780 -13.511 1.00 71.12 87 ARG A C 1
ATOM 686 O O . ARG A 1 87 ? 8.522 8.680 -13.383 1.00 71.12 87 ARG A O 1
ATOM 693 N N . SER A 1 88 ? 10.583 8.348 -12.568 1.00 78.44 88 SER A N 1
ATOM 694 C CA . SER A 1 88 ? 10.118 7.824 -11.286 1.00 78.44 88 SER A CA 1
ATOM 695 C C . SER A 1 88 ? 9.477 8.928 -10.441 1.00 78.44 88 SER A C 1
ATOM 697 O O . SER A 1 88 ? 10.110 9.946 -10.176 1.00 78.44 88 SER A O 1
ATOM 699 N N . ASN A 1 89 ? 8.268 8.690 -9.930 1.00 78.62 89 ASN A N 1
ATOM 700 C CA . ASN A 1 89 ? 7.611 9.559 -8.939 1.00 78.62 89 ASN A CA 1
ATOM 701 C C . ASN A 1 89 ? 8.035 9.224 -7.496 1.00 78.62 89 ASN A C 1
ATOM 703 O O . ASN A 1 89 ? 7.422 9.679 -6.531 1.00 78.62 89 ASN A O 1
ATOM 707 N N . GLY A 1 90 ? 9.032 8.352 -7.353 1.00 81.06 90 GLY A N 1
ATOM 708 C CA . GLY A 1 90 ? 9.577 7.939 -6.075 1.00 81.06 90 GLY A CA 1
ATOM 709 C C . GLY A 1 90 ? 10.617 8.932 -5.566 1.00 81.06 90 GLY A C 1
ATOM 710 O O . GLY A 1 90 ? 11.381 9.503 -6.339 1.00 81.06 90 GLY A O 1
ATOM 711 N N . ILE A 1 91 ? 10.648 9.123 -4.253 1.00 82.94 91 ILE A N 1
ATOM 712 C CA . ILE A 1 91 ? 11.649 9.942 -3.572 1.00 82.94 91 ILE A CA 1
ATOM 713 C C . ILE A 1 91 ? 12.748 9.002 -3.085 1.00 82.94 91 ILE A C 1
ATOM 715 O O . ILE A 1 91 ? 12.480 8.135 -2.251 1.00 82.94 91 ILE A O 1
ATOM 719 N N . SER A 1 92 ? 13.972 9.158 -3.586 1.00 82.25 92 SER A N 1
ATOM 720 C CA . SER A 1 92 ? 15.131 8.413 -3.083 1.00 82.25 92 SER A CA 1
ATOM 721 C C . SER A 1 92 ? 15.400 8.785 -1.623 1.00 82.25 92 SER A C 1
ATOM 723 O O . SER A 1 92 ? 15.509 9.963 -1.283 1.00 82.25 92 SER A O 1
ATOM 725 N N . VAL A 1 93 ? 15.480 7.785 -0.748 1.00 81.44 93 VAL A N 1
ATOM 726 C CA . VAL A 1 93 ? 15.687 7.954 0.693 1.00 81.44 93 VAL A CA 1
ATOM 727 C C . VAL A 1 93 ? 17.100 7.500 1.045 1.00 81.44 93 VAL A C 1
ATOM 729 O O . VAL A 1 93 ? 17.346 6.315 1.258 1.00 81.44 93 VAL A O 1
ATOM 732 N N . GLY A 1 94 ? 18.016 8.465 1.128 1.00 75.44 94 GLY A N 1
ATOM 733 C CA . GLY A 1 94 ? 19.421 8.232 1.470 1.00 75.44 94 GLY A CA 1
ATOM 734 C C . GLY A 1 94 ? 20.224 7.515 0.379 1.00 75.44 94 GLY A C 1
ATOM 735 O O . GLY A 1 94 ? 19.750 7.307 -0.737 1.00 75.44 94 GLY A O 1
ATOM 736 N N . ASP A 1 95 ? 21.449 7.121 0.727 1.00 75.44 95 ASP A N 1
ATOM 737 C CA . ASP A 1 95 ? 22.417 6.520 -0.207 1.00 75.44 95 ASP A CA 1
ATOM 738 C C . ASP A 1 95 ? 22.202 5.009 -0.430 1.00 75.44 95 ASP A C 1
ATOM 740 O O . ASP A 1 95 ? 22.892 4.380 -1.227 1.00 75.44 95 ASP A O 1
ATOM 744 N N . SER A 1 96 ? 21.239 4.400 0.268 1.00 68.19 96 SER A N 1
ATOM 745 C CA . SER A 1 96 ? 20.986 2.951 0.270 1.00 68.19 96 SER A CA 1
ATOM 746 C C . SER A 1 96 ? 20.125 2.455 -0.900 1.00 68.19 96 SER A C 1
ATOM 748 O O . SER A 1 96 ? 19.770 1.278 -0.944 1.00 68.19 96 SER A O 1
ATOM 750 N N . GLY A 1 97 ? 19.762 3.333 -1.841 1.00 73.00 97 GLY A N 1
ATOM 751 C CA . GLY A 1 97 ? 18.925 2.984 -2.995 1.00 73.00 97 GLY A CA 1
ATOM 752 C C . GLY A 1 97 ? 17.457 2.698 -2.650 1.00 73.00 97 GLY A C 1
ATOM 753 O O . GLY A 1 97 ? 16.718 2.186 -3.489 1.00 73.00 97 GLY A O 1
ATOM 754 N N . ALA A 1 98 ? 17.012 3.019 -1.430 1.00 80.12 98 ALA A N 1
ATOM 755 C CA . ALA A 1 98 ? 15.610 2.920 -1.049 1.00 80.12 98 ALA A CA 1
ATOM 756 C C . ALA A 1 98 ? 14.793 4.024 -1.732 1.00 80.12 98 ALA A C 1
ATOM 758 O O . ALA A 1 98 ? 15.199 5.185 -1.758 1.00 80.12 98 ALA A O 1
ATOM 759 N N . VAL A 1 99 ? 13.611 3.680 -2.243 1.00 84.06 99 VAL A N 1
ATOM 760 C CA . VAL A 1 99 ? 12.719 4.638 -2.90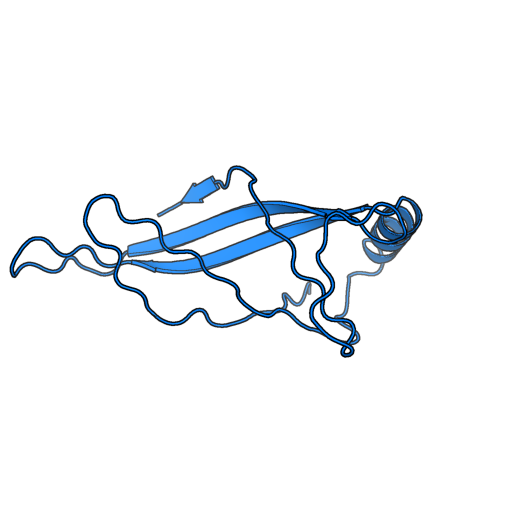3 1.00 84.06 99 VAL A CA 1
ATOM 761 C C . VAL A 1 99 ? 11.376 4.654 -2.187 1.00 84.06 99 VAL A C 1
ATOM 763 O O . VAL A 1 99 ? 10.714 3.626 -2.042 1.00 84.06 99 VAL A O 1
ATOM 766 N N . LYS A 1 100 ? 10.965 5.835 -1.727 1.00 84.81 100 LYS A N 1
ATOM 767 C CA . LYS A 1 100 ? 9.667 6.062 -1.099 1.00 84.81 100 LYS A CA 1
ATOM 768 C C . LYS A 1 100 ? 8.655 6.475 -2.155 1.00 84.81 100 LYS A C 1
ATOM 770 O O . LYS A 1 100 ? 8.805 7.512 -2.795 1.00 84.81 100 LYS A O 1
ATOM 775 N N . TYR A 1 101 ? 7.584 5.703 -2.267 1.00 83.69 101 TYR A N 1
ATOM 776 C CA . TYR A 1 101 ? 6.442 6.033 -3.110 1.00 83.69 101 TYR A CA 1
ATOM 777 C C . TYR A 1 101 ? 5.270 6.480 -2.243 1.00 83.69 101 TYR A C 1
ATOM 779 O O . TYR A 1 101 ? 4.901 5.803 -1.284 1.00 83.69 101 TYR A O 1
ATOM 787 N N . GLN A 1 102 ? 4.668 7.618 -2.586 1.00 80.88 102 GLN A N 1
ATOM 788 C CA . GLN A 1 102 ? 3.401 8.040 -2.000 1.00 80.88 102 GLN A CA 1
ATOM 789 C C . GLN A 1 102 ? 2.264 7.566 -2.908 1.00 80.88 102 GLN A C 1
ATOM 791 O O . GLN A 1 102 ? 1.997 8.150 -3.956 1.00 80.88 102 GLN A O 1
ATOM 796 N N . ILE A 1 103 ? 1.609 6.476 -2.514 1.00 75.81 103 ILE A N 1
ATOM 797 C CA . ILE A 1 103 ? 0.532 5.866 -3.296 1.00 75.81 103 ILE A CA 1
ATOM 798 C C . ILE A 1 103 ? -0.796 6.470 -2.835 1.00 75.81 103 ILE A C 1
ATOM 800 O O . ILE A 1 103 ? -1.279 6.158 -1.752 1.00 75.81 103 ILE A O 1
ATOM 804 N N . VAL A 1 104 ? -1.395 7.329 -3.665 1.00 70.56 104 VAL A N 1
ATOM 805 C CA . VAL A 1 104 ? -2.698 7.972 -3.394 1.00 70.56 104 VAL A CA 1
ATOM 806 C C . VAL A 1 104 ? -3.773 7.415 -4.335 1.00 70.56 104 VAL A C 1
ATOM 808 O O . VAL A 1 104 ? -4.487 8.152 -5.012 1.00 70.56 104 VAL A O 1
ATOM 811 N N . GLN A 1 105 ? -3.849 6.088 -4.443 1.00 78.56 105 GLN A N 1
ATOM 812 C CA . GLN A 1 105 ? -4.866 5.417 -5.256 1.00 78.56 105 GLN A CA 1
ATOM 813 C C . GLN A 1 105 ? -6.050 4.977 -4.395 1.00 78.56 105 GLN A C 1
ATOM 815 O O . GLN A 1 105 ? -5.908 4.702 -3.204 1.00 78.56 105 GLN A O 1
ATOM 820 N N . ARG A 1 106 ? -7.242 4.923 -5.000 1.00 84.31 106 ARG A N 1
ATOM 821 C CA . ARG A 1 106 ? -8.435 4.407 -4.320 1.00 84.31 106 ARG A CA 1
ATOM 822 C C . ARG A 1 106 ? -8.286 2.902 -4.114 1.00 84.31 106 ARG A C 1
ATOM 824 O O . ARG A 1 106 ? -8.010 2.175 -5.064 1.00 84.31 106 ARG A O 1
ATOM 831 N N . CYS A 1 107 ? -8.519 2.449 -2.889 1.00 89.00 107 CYS A N 1
ATOM 832 C CA . CYS A 1 107 ? -8.467 1.038 -2.534 1.00 89.00 107 CYS A CA 1
ATOM 833 C C . CYS A 1 107 ? -9.867 0.463 -2.341 1.00 89.00 107 CYS A C 1
ATOM 835 O O . CYS A 1 107 ? -10.777 1.149 -1.876 1.00 89.00 107 CYS A O 1
ATOM 837 N N . THR A 1 108 ? -10.022 -0.819 -2.648 1.00 91.62 108 THR A N 1
ATOM 838 C CA . THR A 1 108 ? -11.228 -1.577 -2.309 1.00 91.62 108 THR A CA 1
ATOM 839 C C . THR A 1 108 ? -11.041 -2.224 -0.944 1.00 91.62 108 THR A C 1
ATOM 841 O O . THR A 1 108 ? -10.028 -2.894 -0.727 1.00 91.62 108 THR A O 1
ATOM 844 N N . VAL A 1 109 ? -12.014 -2.047 -0.052 1.00 90.44 109 VAL A N 1
ATOM 845 C CA . VAL A 1 109 ? -12.010 -2.608 1.304 1.00 90.44 109 VAL A CA 1
ATOM 846 C C . VAL A 1 109 ? -13.150 -3.613 1.427 1.00 90.44 109 VAL A C 1
ATOM 848 O O . VAL A 1 109 ? -14.284 -3.311 1.066 1.00 90.44 109 VAL A O 1
ATOM 851 N N . SER A 1 110 ? -12.842 -4.794 1.950 1.00 89.94 110 SER A N 1
ATOM 852 C CA . SER A 1 110 ? -13.811 -5.819 2.347 1.00 89.94 110 SER A CA 1
ATOM 853 C C . SER A 1 110 ? -13.600 -6.182 3.814 1.00 89.94 110 SER A C 1
ATOM 855 O O . SER A 1 110 ? -12.455 -6.213 4.268 1.00 89.94 110 SER A O 1
ATOM 857 N N . VAL A 1 111 ? -14.697 -6.432 4.529 1.00 82.81 111 VAL A N 1
ATOM 858 C CA . VAL A 1 111 ? -14.750 -6.731 5.970 1.00 82.81 111 VAL A CA 1
ATOM 859 C C . VAL A 1 111 ? -15.384 -8.100 6.179 1.00 82.81 111 VAL A C 1
ATOM 861 O O . VAL A 1 111 ? -16.317 -8.403 5.401 1.00 82.81 111 VAL A O 1
#

Organism: Medicago truncatula (NCBI:txid3880)

InterPro domains:
  IPR044839 Protein NDR1-like [PTHR31415] (6-98)

Secondary structure (DSSP, 8-state):
--PPP--PPPP----TT-----------SSPPPPHHHHHHHHHHHHTTEEEEEEEEEEEE--EETTEEPPPEEEEEEEEEEEE-GGG--PEEETTTTEEE-------EEE-

pLDDT: mean 83.71, std 7.84, range [42.34, 93.31]

Sequence (111 aa):
MERIIVTAIPPSYQGHKEVDVWSPFVYGTNVPVAPYNSVALSQDQDNGNVLVVVKFDGRVRWKVGAFISGHYHIFVRCPAFITFGPRSNGISVGDSGAVKYQIVQRCTVSV

Radius of gyration: 17.26 Å; chains: 1; bounding box: 39×32×48 Å